Protein AF-A0A0V0RBF2-F1 (afdb_monomer_lite)

pLDDT: mean 94.14, std 3.99, range [73.31, 98.0]

Foldseek 3Di:
DEQVPDDPVVQVVCVVVVHHDDYDHDLPHPPDDPVLNDCPPPDEQDWDWDDDPPDIDIRHHHDD

Radius of gyration: 12.75 Å; chains: 1; bounding box: 24×23×34 Å

Secondary structure (DSSP, 8-state):
--TTT--HHHHHHHHHTT--------TT-TTS-HHHH--TTSPTT-EEEEEETTEEEEEE----

InterPro domains:
  IPR029526 PiggyBac transposable element-derived protein [PF13843] (1-63)

Structure (mmCIF, N/CA/C/O backbone):
data_AF-A0A0V0RBF2-F1
#
_entry.id   AF-A0A0V0RBF2-F1
#
loop_
_atom_site.group_PDB
_atom_site.id
_atom_site.type_symbol
_atom_site.label_atom_id
_atom_site.label_alt_id
_atom_site.label_comp_id
_atom_site.label_asym_id
_atom_site.label_entity_id
_atom_site.label_seq_id
_atom_site.pdbx_PDB_ins_code
_atom_site.Cartn_x
_atom_site.Cartn_y
_atom_site.Cartn_z
_atom_site.occupancy
_atom_site.B_iso_or_equiv
_atom_site.auth_seq_id
_atom_site.auth_comp_id
_atom_site.auth_asym_id
_atom_site.auth_atom_id
_atom_site.pdbx_PDB_model_num
ATOM 1 N N . MET A 1 1 ? 0.842 11.980 1.291 1.00 76.94 1 MET A N 1
ATOM 2 C CA . MET A 1 1 ? 1.819 12.050 2.399 1.00 76.94 1 MET A CA 1
ATOM 3 C C . MET A 1 1 ? 3.163 11.514 1.913 1.00 76.94 1 MET A C 1
ATOM 5 O O . MET A 1 1 ? 3.155 10.517 1.192 1.00 76.94 1 MET A O 1
ATOM 9 N N . ASP A 1 2 ? 4.277 12.180 2.234 1.00 89.81 2 ASP A N 1
ATOM 10 C CA . ASP A 1 2 ? 5.618 11.683 1.885 1.00 89.81 2 ASP A CA 1
ATOM 11 C C . ASP A 1 2 ? 5.923 10.385 2.657 1.00 89.81 2 ASP A C 1
ATOM 13 O O . ASP A 1 2 ? 5.439 10.177 3.773 1.00 89.81 2 ASP A O 1
ATOM 17 N N . ASN A 1 3 ? 6.761 9.529 2.077 1.00 89.94 3 ASN A N 1
ATOM 18 C CA . ASN A 1 3 ? 7.241 8.289 2.673 1.00 89.94 3 ASN A CA 1
ATOM 19 C C . ASN A 1 3 ? 7.982 8.487 4.004 1.00 89.94 3 ASN A C 1
ATOM 21 O O . ASN A 1 3 ? 8.118 7.525 4.760 1.00 89.94 3 ASN A O 1
ATOM 25 N N . TRP A 1 4 ? 8.448 9.707 4.291 1.00 90.88 4 TRP A N 1
ATOM 26 C CA . TRP A 1 4 ? 9.026 10.065 5.585 1.00 90.88 4 TRP A CA 1
ATOM 27 C C . TRP A 1 4 ? 8.018 9.916 6.728 1.00 90.88 4 TRP A C 1
ATOM 29 O O . TRP A 1 4 ? 8.358 9.419 7.798 1.00 90.88 4 TRP A O 1
ATOM 39 N N . PHE A 1 5 ? 6.766 10.296 6.477 1.00 90.50 5 PHE A N 1
ATOM 40 C CA . PHE A 1 5 ? 5.712 10.295 7.486 1.00 90.50 5 PHE A CA 1
ATOM 41 C C . PHE A 1 5 ? 4.853 9.031 7.444 1.00 90.50 5 PHE A C 1
ATOM 43 O O . PHE A 1 5 ? 4.079 8.808 8.360 1.00 90.50 5 PHE A O 1
ATOM 50 N N . MET A 1 6 ? 4.978 8.184 6.420 1.00 93.94 6 MET A N 1
ATOM 51 C CA . MET A 1 6 ? 4.148 6.986 6.277 1.00 93.94 6 MET A CA 1
ATOM 52 C C . MET A 1 6 ? 4.794 5.742 6.894 1.00 93.94 6 MET A C 1
ATOM 54 O O . MET A 1 6 ? 5.916 5.340 6.562 1.00 93.94 6 MET A O 1
ATOM 58 N N . SER A 1 7 ? 4.035 5.064 7.749 1.00 93.75 7 SER A N 1
ATOM 59 C CA . SER A 1 7 ? 4.367 3.745 8.281 1.00 93.75 7 SER A CA 1
ATOM 60 C C . SER A 1 7 ? 3.095 2.941 8.535 1.00 93.75 7 SER A C 1
ATOM 62 O O . SER A 1 7 ? 2.019 3.507 8.701 1.00 93.75 7 SER A O 1
ATOM 64 N N . TYR A 1 8 ? 3.224 1.616 8.576 1.00 93.56 8 TYR A N 1
ATOM 65 C CA . TYR A 1 8 ? 2.104 0.733 8.898 1.00 93.56 8 TYR A CA 1
ATOM 66 C C . TYR A 1 8 ? 1.518 1.044 10.288 1.00 93.56 8 TYR A C 1
ATOM 68 O O . TYR A 1 8 ? 0.313 1.243 10.408 1.00 93.56 8 TYR A O 1
ATOM 76 N N . SER A 1 9 ? 2.376 1.199 11.305 1.00 94.38 9 SER A N 1
ATOM 77 C CA . SER A 1 9 ? 1.950 1.500 12.679 1.00 94.38 9 SER A CA 1
ATOM 78 C C . SER A 1 9 ? 1.229 2.844 12.798 1.00 94.38 9 SER A C 1
ATOM 80 O O . SER A 1 9 ? 0.233 2.933 13.503 1.00 94.38 9 SER A O 1
ATOM 82 N N . LEU A 1 10 ? 1.670 3.873 12.060 1.00 95.06 10 LEU A N 1
ATOM 83 C CA . LEU A 1 10 ? 0.966 5.158 12.038 1.00 95.06 10 LEU A CA 1
ATOM 84 C C . LEU A 1 10 ? -0.478 4.981 11.568 1.00 95.06 10 LEU A C 1
ATOM 86 O O . LEU A 1 10 ? -1.392 5.536 12.165 1.00 95.06 10 LEU A O 1
ATOM 90 N N . VAL A 1 11 ? -0.693 4.231 10.487 1.00 95.19 11 VAL A N 1
ATOM 91 C CA . VAL A 1 11 ? -2.044 4.051 9.951 1.00 95.19 11 VAL A CA 1
ATOM 92 C C . VAL A 1 11 ? -2.906 3.236 10.924 1.00 95.19 11 VAL A C 1
ATOM 94 O O . VAL A 1 11 ? -4.083 3.546 11.073 1.00 95.19 11 VAL A O 1
ATOM 97 N N . GLU A 1 12 ? -2.342 2.259 11.643 1.00 95.31 12 GLU A N 1
ATOM 98 C CA . GLU A 1 12 ? -3.062 1.562 12.722 1.00 95.31 12 GLU A CA 1
ATOM 99 C C . GLU A 1 12 ? -3.492 2.509 13.848 1.00 95.31 12 GLU A C 1
ATOM 101 O O . GLU A 1 12 ? -4.616 2.402 14.337 1.00 95.31 12 GLU A O 1
ATOM 106 N N . ASP A 1 13 ? -2.632 3.448 14.245 1.00 97.06 13 ASP A N 1
ATOM 107 C CA . ASP A 1 13 ? -2.956 4.429 15.282 1.00 97.06 13 ASP A CA 1
ATOM 108 C C . ASP A 1 13 ? -4.011 5.434 14.808 1.00 97.06 13 ASP A C 1
ATOM 110 O O . ASP A 1 13 ? -4.964 5.713 15.532 1.00 97.06 13 ASP A O 1
ATOM 114 N N . LEU A 1 14 ? -3.919 5.903 13.561 1.00 97.12 14 LEU A N 1
ATOM 115 C CA . LEU A 1 14 ? -4.922 6.793 12.970 1.00 97.12 14 LEU A CA 1
ATOM 116 C C . LEU A 1 14 ? -6.310 6.147 12.916 1.00 97.12 14 LEU A C 1
ATOM 118 O O . LEU A 1 14 ? -7.306 6.820 13.179 1.00 97.12 14 LEU A O 1
ATOM 122 N N . LEU A 1 15 ? -6.390 4.842 12.637 1.00 96.50 15 LEU A N 1
ATOM 123 C CA . LEU A 1 15 ? -7.666 4.126 12.614 1.00 96.50 15 LEU A CA 1
ATOM 124 C C . LEU A 1 15 ? -8.361 4.111 13.985 1.00 96.50 15 LEU A C 1
ATOM 126 O O . LEU A 1 15 ? -9.593 4.131 14.027 1.00 96.50 15 LEU A O 1
ATOM 130 N N . LYS A 1 16 ? -7.612 4.118 15.098 1.00 97.31 16 LYS A N 1
ATOM 131 C CA . LYS A 1 16 ? -8.183 4.206 16.460 1.00 97.31 16 LYS A CA 1
ATOM 132 C C . LYS A 1 16 ? -8.878 5.551 16.686 1.00 97.31 16 LYS A C 1
ATOM 134 O O . LYS A 1 16 ? -9.936 5.595 17.305 1.00 97.31 16 LYS A O 1
ATOM 139 N N . GLU A 1 17 ? -8.341 6.609 16.082 1.00 98.00 17 GLU A N 1
ATOM 140 C CA . GLU A 1 17 ? -8.880 7.974 16.119 1.00 98.00 17 GLU A CA 1
ATOM 141 C C . GLU A 1 17 ? -9.897 8.262 14.998 1.00 98.00 17 GLU A C 1
ATOM 143 O O . GLU A 1 17 ? -10.296 9.406 14.787 1.00 98.00 17 GLU A O 1
ATOM 148 N N . LYS A 1 18 ? -10.340 7.232 14.257 1.00 97.19 18 LYS A N 1
ATOM 149 C CA . LYS A 1 18 ? -11.248 7.349 13.096 1.00 97.19 18 LYS A CA 1
ATOM 150 C C . LYS A 1 18 ? -10.693 8.226 11.965 1.00 97.19 18 LYS A C 1
ATOM 152 O O . LYS A 1 18 ? -11.452 8.788 11.176 1.00 97.19 18 LYS A O 1
ATOM 157 N N . LEU A 1 19 ? -9.371 8.318 11.865 1.00 97.81 19 LEU A N 1
ATOM 158 C CA . LEU A 1 19 ? -8.663 8.991 10.786 1.00 97.81 19 LEU A CA 1
ATOM 159 C C . LEU A 1 19 ? -8.169 7.979 9.748 1.00 97.81 19 LEU A C 1
ATOM 161 O O . LEU A 1 19 ? -7.997 6.791 10.019 1.00 97.81 19 LEU A O 1
ATOM 165 N N . THR A 1 20 ? -7.929 8.468 8.534 1.00 96.25 20 THR A N 1
ATOM 166 C CA . THR A 1 20 ? -7.377 7.673 7.431 1.00 96.25 20 THR A CA 1
ATOM 167 C C . THR A 1 20 ? -6.164 8.376 6.840 1.00 96.25 20 THR A C 1
ATOM 169 O O . THR A 1 20 ? -6.010 9.591 6.964 1.00 96.25 20 THR A O 1
ATOM 172 N N . ALA A 1 21 ? -5.282 7.610 6.202 1.00 95.81 21 ALA A N 1
ATOM 173 C CA . ALA A 1 21 ? -4.112 8.153 5.532 1.00 95.81 21 ALA A CA 1
ATOM 174 C C . ALA A 1 21 ? -3.894 7.475 4.184 1.00 95.81 21 ALA A C 1
ATOM 176 O O . ALA A 1 21 ? -4.060 6.265 4.036 1.00 95.81 21 ALA A O 1
ATOM 177 N N . VAL A 1 22 ? -3.462 8.279 3.215 1.00 96.12 22 VAL A N 1
ATOM 178 C CA . VAL A 1 22 ? -3.014 7.818 1.903 1.00 96.12 22 VAL A CA 1
ATOM 179 C C . VAL A 1 22 ? -1.649 8.437 1.622 1.00 96.12 22 VAL A C 1
ATOM 181 O O . VAL A 1 22 ? -1.432 9.651 1.724 1.00 96.12 22 VAL A O 1
ATOM 184 N N . GLY A 1 23 ? -0.692 7.591 1.269 1.00 95.25 23 GLY A N 1
ATOM 185 C CA . GLY A 1 23 ? 0.672 8.022 1.020 1.00 95.25 23 GLY A CA 1
ATOM 186 C C . GLY A 1 23 ? 1.545 6.901 0.495 1.00 95.25 23 GLY A C 1
ATOM 187 O O . GLY A 1 23 ? 1.142 5.740 0.441 1.00 95.25 23 GLY A O 1
ATOM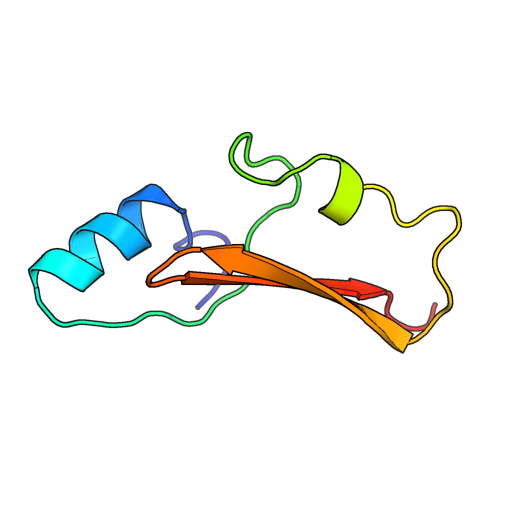 188 N N . THR A 1 24 ? 2.751 7.271 0.085 1.00 94.94 24 THR A N 1
ATOM 189 C CA . THR A 1 24 ? 3.747 6.316 -0.399 1.00 94.94 24 THR A CA 1
ATOM 190 C C . THR A 1 24 ? 4.524 5.738 0.775 1.00 94.94 24 THR A C 1
ATOM 192 O O . THR A 1 24 ? 4.678 6.379 1.809 1.00 94.94 24 THR A O 1
ATOM 195 N N . MET A 1 25 ? 5.038 4.519 0.631 1.00 93.81 25 MET A N 1
ATOM 196 C CA . MET A 1 25 ? 5.843 3.866 1.661 1.00 93.81 25 MET A CA 1
ATOM 197 C C . MET A 1 25 ? 7.141 3.348 1.043 1.00 93.81 25 MET A C 1
ATOM 199 O O . MET A 1 25 ? 7.149 2.853 -0.084 1.00 93.81 25 MET A O 1
ATOM 203 N N . ARG A 1 26 ? 8.264 3.475 1.762 1.00 93.56 26 ARG A N 1
ATOM 204 C CA . ARG A 1 26 ? 9.555 2.964 1.275 1.00 93.56 26 ARG A CA 1
ATOM 205 C C . ARG A 1 26 ? 9.535 1.433 1.224 1.00 93.56 26 ARG A C 1
ATOM 207 O O . ARG A 1 26 ? 9.117 0.786 2.180 1.00 93.56 26 ARG A O 1
ATOM 214 N N . LYS A 1 27 ? 10.078 0.849 0.151 1.00 93.31 27 LYS A N 1
ATOM 215 C CA . LYS A 1 27 ? 10.121 -0.613 -0.064 1.00 93.31 27 LYS A CA 1
ATOM 216 C C . LYS A 1 27 ? 10.875 -1.417 1.006 1.00 93.31 27 LYS A C 1
ATOM 218 O O . LYS A 1 27 ? 10.746 -2.630 1.056 1.00 93.31 27 LYS A O 1
ATOM 223 N N . ASN A 1 28 ? 11.688 -0.766 1.838 1.00 93.19 28 ASN A N 1
ATOM 224 C CA . ASN A 1 28 ? 12.484 -1.417 2.883 1.00 93.19 28 ASN A CA 1
ATOM 225 C C . ASN A 1 28 ? 11.702 -1.679 4.184 1.00 93.19 28 ASN A C 1
ATOM 227 O O . ASN A 1 28 ? 12.283 -2.157 5.159 1.00 93.19 28 ASN A O 1
ATOM 231 N N . LYS A 1 29 ? 10.411 -1.333 4.244 1.00 92.25 29 LYS A N 1
ATOM 232 C CA . LYS A 1 29 ? 9.568 -1.598 5.413 1.00 92.25 29 LYS A CA 1
ATOM 233 C C . LYS A 1 29 ? 9.253 -3.094 5.499 1.00 92.25 29 LYS A C 1
ATOM 235 O O . LYS A 1 29 ? 8.698 -3.669 4.568 1.00 92.25 29 LYS A O 1
ATOM 240 N N . ARG A 1 30 ? 9.579 -3.709 6.641 1.00 91.69 30 ARG A N 1
ATOM 241 C CA . ARG A 1 30 ? 9.418 -5.157 6.888 1.00 91.69 30 ARG A CA 1
ATOM 242 C C . ARG A 1 30 ? 7.967 -5.642 6.808 1.00 91.69 30 ARG A C 1
ATOM 244 O O . ARG A 1 30 ? 7.743 -6.825 6.606 1.00 91.69 30 ARG A O 1
ATOM 251 N N . GLN A 1 31 ? 6.999 -4.741 6.969 1.00 91.56 31 GLN A N 1
ATOM 252 C CA . GLN A 1 31 ? 5.569 -5.045 6.892 1.00 91.56 31 GLN A CA 1
ATOM 253 C C . GLN A 1 31 ? 5.083 -5.309 5.461 1.00 91.56 31 GLN A C 1
ATOM 255 O O . GLN A 1 31 ? 3.955 -5.754 5.280 1.00 91.56 31 GLN A O 1
ATOM 260 N N . ILE A 1 32 ? 5.897 -5.014 4.442 1.00 94.19 32 ILE A N 1
ATOM 261 C CA . ILE A 1 32 ? 5.525 -5.219 3.043 1.00 94.19 32 ILE A CA 1
ATOM 262 C C . ILE A 1 32 ? 5.812 -6.680 2.656 1.00 94.19 32 ILE A C 1
ATOM 264 O O . ILE A 1 32 ? 6.968 -7.105 2.724 1.00 94.19 32 ILE A O 1
ATOM 268 N N . PRO A 1 33 ? 4.806 -7.448 2.198 1.00 94.44 33 PRO A N 1
ATOM 269 C CA . PRO A 1 33 ? 5.015 -8.783 1.646 1.00 94.44 33 PRO A CA 1
ATOM 270 C C . PRO A 1 33 ? 6.022 -8.788 0.490 1.00 94.44 33 PRO A C 1
ATOM 272 O O . PRO A 1 33 ? 5.955 -7.940 -0.400 1.00 94.44 33 PRO A O 1
ATOM 275 N N . ALA A 1 34 ? 6.897 -9.797 0.442 1.00 94.38 34 ALA A N 1
ATOM 276 C CA . ALA A 1 34 ? 7.905 -9.933 -0.616 1.00 94.38 34 ALA A CA 1
ATOM 277 C C . ALA A 1 34 ? 7.294 -9.942 -2.032 1.00 94.38 34 ALA A C 1
ATOM 279 O O . ALA A 1 34 ? 7.856 -9.340 -2.945 1.00 94.38 34 ALA A O 1
ATOM 280 N N . ALA A 1 35 ? 6.100 -10.524 -2.191 1.00 93.62 35 ALA A N 1
ATOM 281 C CA . ALA A 1 35 ? 5.355 -10.543 -3.453 1.00 93.62 35 ALA A CA 1
ATOM 282 C C . ALA A 1 35 ? 5.002 -9.141 -3.993 1.00 93.62 35 ALA A C 1
ATOM 284 O O . ALA A 1 35 ? 4.827 -8.969 -5.194 1.00 93.62 35 ALA A O 1
ATOM 285 N N . LEU A 1 36 ? 4.906 -8.127 -3.124 1.00 95.25 36 LEU A N 1
ATOM 286 C CA . LEU A 1 36 ? 4.663 -6.735 -3.517 1.00 95.25 36 LEU A CA 1
ATOM 287 C C . LEU A 1 36 ? 5.965 -5.960 -3.784 1.00 95.25 36 LEU A C 1
ATOM 289 O O . LEU A 1 36 ? 5.907 -4.859 -4.331 1.00 95.25 36 LEU A O 1
ATOM 293 N N . ILE A 1 37 ? 7.127 -6.509 -3.417 1.00 95.44 37 ILE A N 1
ATOM 294 C CA . ILE A 1 37 ? 8.448 -5.896 -3.632 1.00 95.44 37 ILE A CA 1
ATOM 295 C C . ILE A 1 37 ? 9.095 -6.427 -4.913 1.00 95.44 37 ILE A C 1
ATOM 297 O O . ILE A 1 37 ? 9.755 -5.660 -5.616 1.00 95.44 37 ILE A O 1
ATOM 301 N N . ASP A 1 38 ? 8.927 -7.716 -5.214 1.00 94.31 38 ASP A N 1
ATOM 302 C CA . ASP A 1 38 ? 9.492 -8.318 -6.420 1.00 94.31 38 ASP A CA 1
ATOM 303 C C . ASP A 1 38 ? 8.738 -7.856 -7.675 1.00 94.31 38 ASP A C 1
ATOM 305 O O . ASP A 1 38 ? 7.616 -8.271 -7.967 1.00 94.31 38 ASP A O 1
ATOM 309 N N . THR A 1 39 ? 9.371 -6.952 -8.421 1.00 94.69 39 THR A N 1
ATOM 310 C CA . THR A 1 39 ? 8.842 -6.395 -9.669 1.00 94.69 39 TH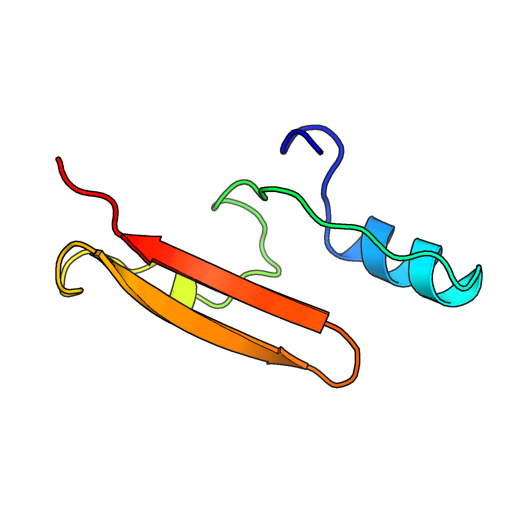R A CA 1
ATOM 311 C C . THR A 1 39 ? 9.580 -6.891 -10.908 1.00 94.69 39 THR A C 1
ATOM 313 O O . THR A 1 39 ? 9.218 -6.497 -12.014 1.00 94.69 39 THR A O 1
ATOM 316 N N . LYS A 1 40 ? 10.592 -7.763 -10.769 1.00 90.94 40 LYS A N 1
ATOM 317 C CA . LYS A 1 40 ? 11.495 -8.134 -11.874 1.00 90.94 40 LYS A CA 1
ATOM 318 C C . LYS A 1 40 ? 10.761 -8.766 -13.059 1.00 90.94 40 LYS A C 1
ATOM 320 O O . LYS A 1 40 ? 11.149 -8.548 -14.203 1.00 90.94 40 LYS A O 1
ATOM 325 N N . HIS A 1 41 ? 9.708 -9.527 -12.775 1.00 92.19 41 HIS A N 1
ATOM 326 C CA . HIS A 1 41 ? 8.912 -10.258 -13.765 1.00 92.19 41 HIS A CA 1
ATOM 327 C C . HIS A 1 41 ? 7.510 -9.669 -13.968 1.00 92.19 41 HIS A C 1
ATOM 329 O O . HIS A 1 41 ? 6.659 -10.301 -14.588 1.00 92.19 41 HIS A O 1
ATOM 335 N N . ARG A 1 42 ? 7.246 -8.473 -13.431 1.00 94.44 42 ARG A N 1
ATOM 336 C CA . ARG A 1 42 ? 5.942 -7.818 -13.542 1.00 94.44 42 ARG A CA 1
ATOM 337 C C . ARG A 1 42 ? 5.864 -6.954 -14.796 1.00 94.44 42 ARG A C 1
ATOM 339 O O . ARG A 1 42 ? 6.816 -6.260 -15.145 1.00 94.44 42 ARG A O 1
ATOM 346 N N . GLU A 1 43 ? 4.704 -6.973 -15.445 1.00 96.00 43 GLU A N 1
ATOM 347 C CA . GLU A 1 43 ? 4.427 -6.145 -16.620 1.00 96.00 43 GLU A CA 1
ATOM 348 C C . GLU A 1 43 ? 4.490 -4.646 -16.274 1.00 96.00 43 GLU A C 1
ATOM 350 O O . GLU A 1 43 ? 4.100 -4.226 -15.177 1.00 96.00 43 GLU A O 1
ATOM 355 N N . GLN A 1 44 ? 4.979 -3.823 -17.206 1.00 95.88 44 GLN A N 1
ATOM 356 C CA . GLN A 1 44 ? 4.974 -2.368 -17.044 1.00 95.88 44 GLN A CA 1
ATOM 357 C C . GLN A 1 44 ? 3.543 -1.836 -16.949 1.00 95.88 44 GLN A C 1
ATOM 359 O O . GLN A 1 44 ? 2.646 -2.295 -17.645 1.00 95.88 44 GLN A O 1
ATOM 364 N N . ASN A 1 45 ? 3.341 -0.812 -16.128 1.00 95.75 45 ASN A N 1
ATOM 365 C CA . ASN A 1 45 ? 2.035 -0.235 -15.802 1.00 95.75 45 ASN A CA 1
ATOM 366 C C . ASN A 1 45 ? 1.066 -1.210 -15.115 1.00 95.75 45 ASN A C 1
ATOM 368 O O . ASN A 1 45 ? -0.114 -0.895 -14.973 1.00 95.75 45 ASN A O 1
ATOM 372 N N . SER A 1 46 ? 1.542 -2.369 -14.648 1.00 96.38 46 SER A N 1
ATOM 373 C CA .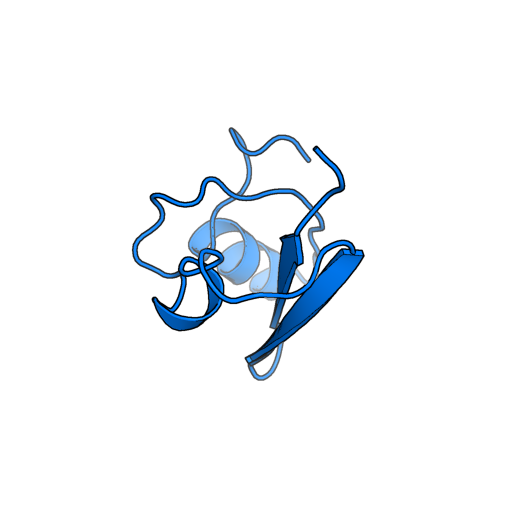 SER A 1 46 ? 0.731 -3.267 -13.828 1.00 96.38 46 SER A CA 1
ATOM 374 C C . SER A 1 46 ? 0.686 -2.812 -12.368 1.00 96.38 46 SER A C 1
ATOM 376 O O . SER A 1 46 ? 1.660 -2.283 -11.818 1.00 96.38 46 SER A O 1
ATOM 378 N N . SER A 1 47 ? -0.427 -3.120 -11.705 1.00 97.06 47 SER A N 1
ATOM 379 C CA . SER A 1 47 ? -0.636 -2.925 -10.267 1.00 97.06 47 SER A CA 1
ATOM 380 C C . SER A 1 47 ? -0.924 -4.261 -9.591 1.00 97.06 47 SER A C 1
ATOM 382 O O . SER A 1 47 ? -1.657 -5.085 -10.128 1.00 97.06 47 SER A O 1
ATOM 384 N N . LEU A 1 48 ? -0.359 -4.464 -8.402 1.00 97.44 48 LEU A N 1
ATOM 385 C CA . LEU A 1 48 ? -0.650 -5.600 -7.535 1.00 97.44 48 LEU A CA 1
ATOM 386 C C . LEU A 1 48 ? -1.142 -5.058 -6.200 1.00 97.44 48 LEU A C 1
ATOM 388 O O . LEU A 1 48 ? -0.519 -4.157 -5.634 1.00 97.44 48 LEU A O 1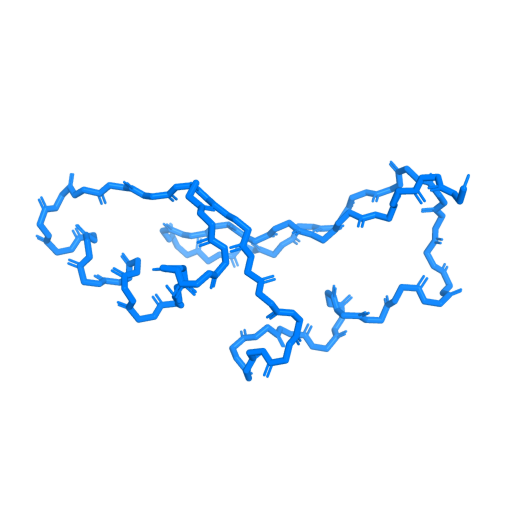
ATOM 392 N N . PHE A 1 49 ? -2.251 -5.605 -5.716 1.00 97.25 49 PHE A N 1
ATOM 393 C CA . PHE A 1 49 ? -2.919 -5.145 -4.508 1.00 97.25 49 PHE A CA 1
ATOM 394 C C . PHE A 1 49 ? -2.818 -6.201 -3.408 1.00 97.25 49 PHE A C 1
ATOM 396 O O . PHE A 1 49 ? -3.022 -7.388 -3.650 1.00 97.25 49 PHE A O 1
ATOM 403 N N . GLY A 1 50 ? -2.500 -5.755 -2.198 1.00 95.81 50 GLY A N 1
ATOM 404 C CA . GLY A 1 50 ? -2.599 -6.536 -0.973 1.00 95.81 50 GLY A CA 1
ATOM 405 C C . GLY A 1 50 ? -3.669 -5.936 -0.074 1.00 95.81 50 GLY A C 1
ATOM 406 O O . GLY A 1 50 ? -3.676 -4.725 0.149 1.00 95.81 50 GLY A O 1
ATOM 407 N N . TYR A 1 51 ? -4.550 -6.782 0.451 1.00 95.62 51 TYR A N 1
ATOM 408 C CA . TYR A 1 51 ? -5.677 -6.358 1.274 1.00 95.62 51 TYR A CA 1
ATOM 409 C C . TYR A 1 51 ? -5.573 -6.930 2.683 1.00 95.62 51 TYR A C 1
ATOM 411 O O . TYR A 1 51 ? -5.199 -8.084 2.889 1.00 95.62 51 TYR A O 1
ATOM 419 N N . GLN A 1 52 ? -5.958 -6.112 3.648 1.00 93.50 52 GLN A N 1
ATOM 420 C CA . GLN A 1 52 ? -6.300 -6.503 5.007 1.00 93.50 52 GLN A CA 1
ATOM 421 C C . GLN A 1 52 ? -7.658 -5.888 5.354 1.00 93.50 52 GLN A C 1
ATOM 423 O O . GLN A 1 52 ? -8.204 -5.101 4.584 1.00 93.50 52 GLN A O 1
ATOM 428 N N . LYS A 1 53 ? -8.201 -6.215 6.532 1.00 93.31 53 LYS A N 1
ATOM 429 C CA . LYS A 1 53 ? -9.541 -5.781 6.958 1.00 93.31 53 LYS A CA 1
ATOM 430 C C . LYS A 1 53 ? -9.794 -4.275 6.775 1.00 93.31 53 LYS A C 1
ATOM 432 O O . LYS A 1 53 ? -10.852 -3.907 6.285 1.00 93.31 53 LYS A O 1
ATOM 437 N N . ASN A 1 54 ? -8.824 -3.431 7.144 1.00 94.44 54 ASN A N 1
ATOM 438 C CA . ASN A 1 54 ? -8.970 -1.967 7.152 1.00 94.44 54 ASN A CA 1
ATOM 439 C C . ASN A 1 54 ? -7.896 -1.237 6.324 1.00 94.44 54 ASN A C 1
ATOM 441 O O . ASN A 1 54 ? -7.749 -0.023 6.438 1.00 94.44 54 ASN A O 1
ATOM 445 N N . MET A 1 55 ? -7.089 -1.962 5.546 1.00 95.50 55 MET A N 1
ATOM 446 C CA . MET A 1 55 ? -5.910 -1.410 4.875 1.00 95.50 55 MET A CA 1
ATOM 447 C C . MET A 1 55 ? -5.730 -2.043 3.503 1.00 95.50 55 MET A C 1
ATOM 449 O O . MET A 1 55 ? -5.946 -3.239 3.321 1.00 95.50 55 MET A O 1
ATOM 453 N N . THR A 1 56 ? -5.293 -1.238 2.539 1.00 97.12 56 THR A N 1
ATOM 454 C CA . THR A 1 56 ? -4.909 -1.706 1.205 1.00 97.12 56 THR A CA 1
ATOM 455 C C . THR A 1 56 ? -3.525 -1.173 0.876 1.00 97.12 56 THR A C 1
ATOM 457 O O . THR A 1 56 ? -3.247 0.011 1.065 1.00 97.12 56 THR A O 1
ATOM 460 N N . LEU A 1 57 ? -2.664 -2.046 0.363 1.00 96.56 57 LEU A N 1
ATOM 461 C CA . LEU A 1 57 ? -1.353 -1.694 -0.160 1.00 96.56 57 LEU A CA 1
ATOM 462 C C . LEU A 1 57 ? -1.330 -1.957 -1.663 1.00 96.56 57 LEU A C 1
ATOM 464 O O . LEU A 1 57 ? -1.769 -3.011 -2.117 1.00 96.56 57 LEU A O 1
ATOM 468 N N . VAL A 1 58 ? -0.789 -1.016 -2.432 1.00 97.06 58 VAL A N 1
ATOM 469 C CA . VAL A 1 58 ? -0.620 -1.152 -3.880 1.00 97.06 58 VAL A CA 1
ATOM 470 C C . VAL A 1 58 ? 0.858 -1.094 -4.247 1.00 97.06 58 VAL A C 1
ATOM 472 O O . VAL A 1 58 ? 1.598 -0.224 -3.788 1.00 97.06 58 VAL A O 1
ATOM 475 N N . SER A 1 59 ? 1.284 -2.032 -5.087 1.00 97.06 59 SER A N 1
ATOM 476 C CA . SER A 1 59 ? 2.599 -2.052 -5.718 1.00 97.06 59 SER A CA 1
ATOM 477 C C . SER A 1 59 ? 2.436 -1.858 -7.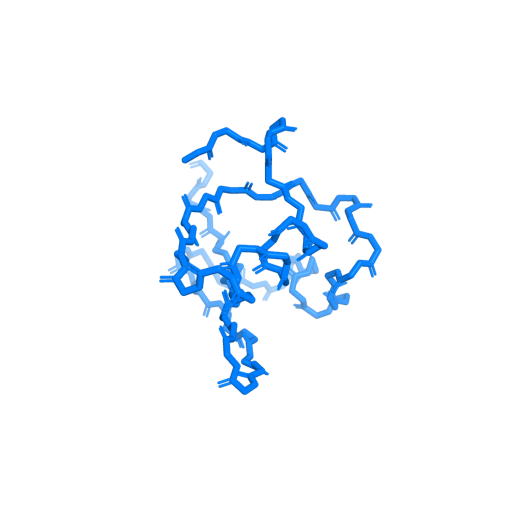220 1.00 97.06 59 SER A C 1
ATOM 479 O O . SER A 1 59 ? 1.900 -2.727 -7.916 1.00 97.06 59 SER A O 1
ATOM 481 N N . TYR A 1 60 ? 2.899 -0.716 -7.716 1.00 96.56 60 TYR A N 1
ATOM 482 C CA . TYR A 1 60 ? 2.801 -0.314 -9.116 1.00 96.56 60 TYR A CA 1
ATOM 483 C C . TYR A 1 60 ? 4.171 -0.358 -9.796 1.00 96.56 60 TYR A C 1
ATOM 485 O O . TYR A 1 60 ? 5.167 0.078 -9.215 1.00 96.56 60 TYR A O 1
ATOM 493 N N . VAL A 1 61 ? 4.215 -0.859 -11.031 1.00 96.56 61 VAL A N 1
ATOM 494 C CA . VAL A 1 61 ? 5.420 -0.853 -11.871 1.00 96.56 61 VAL A CA 1
ATOM 495 C C . VAL A 1 61 ? 5.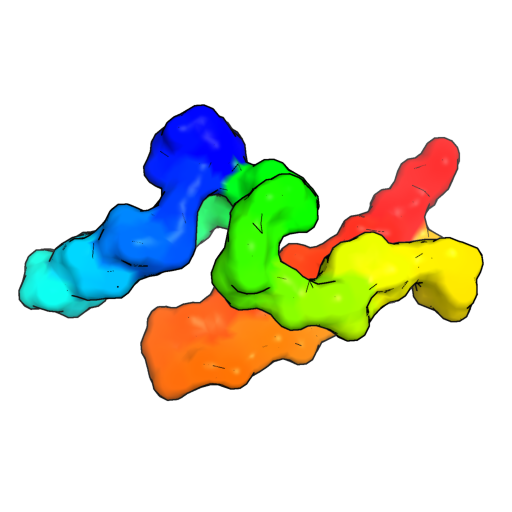300 0.287 -12.883 1.00 96.56 61 VAL A C 1
ATOM 497 O O . VAL A 1 61 ? 4.547 0.146 -13.844 1.00 96.56 61 VAL A O 1
ATOM 500 N N . PRO A 1 62 ? 6.002 1.420 -12.708 1.00 94.00 62 PRO A N 1
ATOM 501 C CA . PRO A 1 62 ? 5.942 2.515 -13.671 1.00 94.00 62 PRO A CA 1
ATOM 502 C C . PRO A 1 62 ? 6.640 2.150 -14.988 1.00 94.00 62 PRO A C 1
ATOM 504 O O . PRO A 1 62 ? 7.416 1.192 -15.055 1.00 94.00 62 PRO A O 1
ATOM 507 N N . LYS A 1 63 ? 6.399 2.946 -16.037 1.00 91.00 63 LYS A N 1
ATOM 508 C CA . LYS A 1 63 ? 7.263 2.931 -17.227 1.00 91.00 63 LYS A CA 1
ATOM 509 C C . LYS A 1 63 ? 8.685 3.329 -16.825 1.00 91.00 63 LYS A C 1
ATOM 511 O O . LYS A 1 63 ? 8.864 4.110 -15.888 1.00 91.00 63 LYS A O 1
ATOM 516 N N . LYS A 1 64 ? 9.665 2.757 -17.522 1.00 73.31 64 LYS A N 1
ATOM 517 C CA . LYS A 1 64 ? 11.041 3.259 -17.472 1.00 73.31 64 LYS A CA 1
ATOM 518 C C . LYS A 1 64 ? 11.139 4.610 -18.162 1.00 73.31 64 LYS A C 1
ATOM 520 O O . LYS A 1 64 ? 10.385 4.806 -19.141 1.00 73.31 64 LYS A O 1
#

Organism: NCBI:txid6336

Sequence (64 aa):
MDNWFMSYSLVEDLLKEKLTAVGTMRKNKRQIPAALIDTKHREQNSSLFGYQKNMTLVSYVPKK